Protein AF-A0AAD8I842-F1 (afdb_monomer_lite)

pLDDT: mean 70.81, std 21.64, range [35.47, 94.94]

Organism: NCBI:txid360622

Structure (mmCIF, N/CA/C/O backbone):
data_AF-A0AAD8I842-F1
#
_entry.id   AF-A0AAD8I842-F1
#
loop_
_atom_site.group_PDB
_atom_site.id
_atom_site.type_symbol
_atom_site.label_atom_id
_atom_site.label_alt_id
_atom_site.label_comp_id
_atom_site.label_asym_id
_atom_site.label_entity_id
_atom_site.label_seq_id
_atom_site.pdbx_PDB_ins_code
_atom_site.Cartn_x
_atom_site.Cartn_y
_atom_site.Cartn_z
_atom_site.occupancy
_atom_site.B_iso_or_equiv
_atom_site.auth_seq_id
_atom_site.auth_comp_id
_atom_site.auth_asym_id
_atom_site.auth_atom_id
_atom_site.pdbx_PDB_model_num
ATOM 1 N N . MET A 1 1 ? -12.040 17.069 -49.004 1.00 35.47 1 MET A N 1
ATOM 2 C CA . MET A 1 1 ? -12.593 16.193 -47.953 1.00 35.47 1 MET A CA 1
ATOM 3 C C . MET A 1 1 ? -12.123 16.750 -46.625 1.00 35.47 1 MET A C 1
ATOM 5 O O . MET A 1 1 ? -10.953 16.623 -46.302 1.00 35.47 1 MET A O 1
ATOM 9 N N . ALA A 1 2 ? -12.994 17.472 -45.935 1.00 41.78 2 ALA A N 1
ATOM 10 C CA . ALA A 1 2 ? -12.773 17.952 -44.580 1.00 41.78 2 ALA A CA 1
ATOM 11 C C . ALA A 1 2 ? -14.037 17.604 -43.801 1.00 41.78 2 ALA A C 1
ATOM 13 O O . ALA A 1 2 ? -15.116 17.770 -44.368 1.00 41.78 2 ALA A O 1
ATOM 14 N N . LEU A 1 3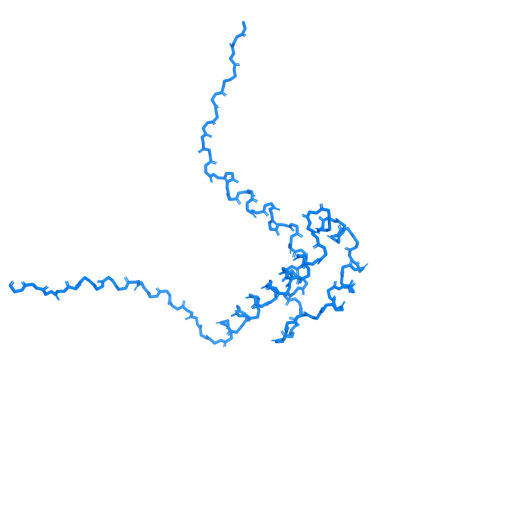 ? -13.868 17.079 -42.584 1.00 42.09 3 LEU A N 1
ATOM 15 C CA . LEU A 1 3 ? -14.729 17.220 -41.401 1.00 42.09 3 LEU A CA 1
ATOM 16 C C . LEU A 1 3 ? -14.459 16.054 -40.436 1.00 42.09 3 LEU A C 1
ATOM 18 O O . LEU A 1 3 ? -14.909 14.937 -40.663 1.00 42.09 3 LEU A O 1
ATOM 22 N N . THR A 1 4 ? -13.763 16.349 -39.342 1.00 42.50 4 THR A N 1
ATOM 23 C CA . THR A 1 4 ? -13.973 15.714 -38.030 1.00 42.50 4 THR A CA 1
ATOM 24 C C . THR A 1 4 ? -13.814 16.851 -37.021 1.00 42.50 4 THR A C 1
ATOM 26 O O . THR A 1 4 ? -12.720 17.387 -36.871 1.00 42.50 4 THR A O 1
ATOM 29 N N . SER A 1 5 ? -14.917 17.487 -36.641 1.00 39.78 5 SER A N 1
ATOM 30 C CA . SER A 1 5 ? -15.760 17.111 -35.498 1.00 39.78 5 SER A CA 1
ATOM 31 C C . SER A 1 5 ? -15.116 17.529 -34.182 1.00 39.78 5 SER A C 1
ATOM 33 O O . SER A 1 5 ? -14.118 16.976 -33.732 1.00 39.78 5 SER A O 1
ATOM 35 N N . GLU A 1 6 ? -15.734 18.567 -33.635 1.00 48.06 6 GLU A N 1
ATOM 36 C CA . GLU A 1 6 ? -15.562 19.161 -32.321 1.00 48.06 6 GLU A CA 1
ATOM 37 C C . GLU A 1 6 ? -15.577 18.090 -31.222 1.00 48.06 6 GLU A C 1
ATOM 39 O O . GLU A 1 6 ? -16.428 17.203 -31.239 1.00 48.06 6 GLU A O 1
ATOM 44 N N . ASN A 1 7 ? -14.679 18.188 -30.240 1.00 43.06 7 ASN A N 1
ATOM 45 C CA . ASN A 1 7 ? -14.892 17.520 -28.961 1.00 43.06 7 ASN A CA 1
ATOM 46 C C . ASN A 1 7 ? -14.507 18.454 -27.817 1.00 43.06 7 ASN A C 1
ATOM 48 O O . ASN A 1 7 ? -13.361 18.517 -27.370 1.00 43.06 7 ASN A O 1
ATOM 52 N N . ASP A 1 8 ? -15.533 19.201 -27.432 1.00 36.47 8 ASP A N 1
ATOM 53 C CA . ASP A 1 8 ? -15.823 19.786 -26.134 1.00 36.47 8 ASP A CA 1
ATOM 54 C C . ASP A 1 8 ? -14.948 19.275 -24.971 1.00 36.47 8 ASP A C 1
ATOM 56 O O . ASP A 1 8 ? -14.745 18.073 -24.761 1.00 36.47 8 ASP A O 1
ATOM 60 N N . VAL A 1 9 ? -14.413 20.238 -24.220 1.00 45.22 9 VAL A N 1
ATOM 61 C CA . VAL A 1 9 ? -13.526 20.076 -23.065 1.00 45.22 9 VAL A CA 1
ATOM 62 C C . VAL A 1 9 ? -14.316 19.445 -21.916 1.00 45.22 9 VAL A C 1
ATOM 64 O O . VAL A 1 9 ? -14.840 20.123 -21.034 1.00 45.22 9 VAL A O 1
ATOM 67 N N . ASN A 1 10 ? -14.404 18.118 -21.935 1.00 40.16 10 ASN A N 1
ATOM 68 C CA . ASN A 1 10 ? -15.162 17.352 -20.960 1.00 40.16 10 ASN A CA 1
ATOM 69 C C . ASN A 1 10 ? -14.378 17.235 -19.639 1.00 40.16 10 ASN A C 1
ATOM 71 O O . ASN A 1 10 ? -13.461 16.425 -19.493 1.00 40.16 10 ASN A O 1
ATOM 75 N N . GLN A 1 11 ? -14.747 18.060 -18.656 1.00 45.19 11 GLN A N 1
ATOM 76 C CA . GLN A 1 11 ? -14.232 18.020 -17.279 1.00 45.19 11 GLN A CA 1
ATOM 77 C C . GLN A 1 11 ? -14.464 16.663 -16.573 1.00 45.19 11 GLN A C 1
ATOM 79 O O . GLN A 1 11 ? -13.881 16.423 -15.511 1.00 45.19 11 GLN A O 1
ATOM 84 N N . ASP A 1 12 ? -15.259 15.765 -17.163 1.00 41.84 12 ASP A N 1
ATOM 85 C CA . ASP A 1 12 ? -15.532 14.411 -16.668 1.00 41.84 12 ASP A CA 1
ATOM 86 C C . ASP A 1 12 ? -14.347 13.436 -16.853 1.00 41.84 12 ASP A C 1
ATOM 88 O O . ASP A 1 12 ? -14.116 12.562 -16.011 1.00 41.84 12 ASP A O 1
ATOM 92 N N . ASP A 1 13 ? -13.485 13.659 -17.856 1.00 42.19 13 ASP A N 1
ATOM 93 C CA . ASP A 1 13 ? -12.277 12.841 -18.083 1.00 42.19 13 ASP A CA 1
ATOM 94 C C . ASP A 1 13 ? -11.311 12.915 -16.887 1.00 42.19 13 ASP A C 1
ATOM 96 O O . ASP A 1 13 ? -10.658 11.945 -16.500 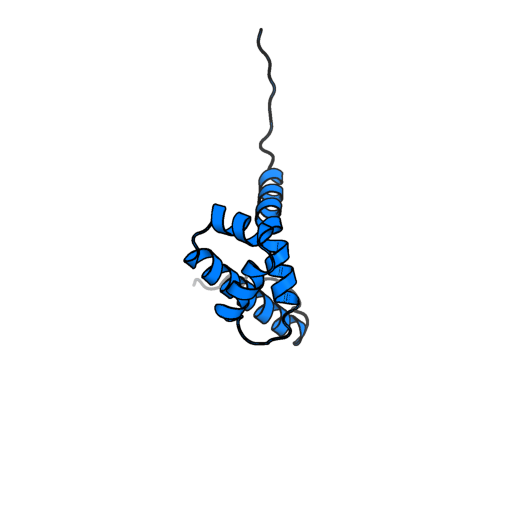1.00 42.19 13 ASP A O 1
ATOM 100 N N . HIS A 1 14 ? -11.306 14.049 -16.184 1.00 42.88 14 HIS A N 1
ATOM 101 C CA . HIS A 1 14 ? -10.448 14.256 -15.025 1.00 42.88 14 HIS A CA 1
ATOM 102 C C . HIS A 1 14 ? -10.893 13.446 -13.789 1.00 42.88 14 HIS A C 1
ATOM 104 O O . HIS A 1 14 ? -10.073 13.171 -12.906 1.00 42.88 14 HIS A O 1
ATOM 110 N N . LEU A 1 15 ? -12.171 13.054 -13.699 1.00 40.66 15 LEU A N 1
ATOM 111 C CA . LEU A 1 15 ? -12.697 12.155 -12.663 1.00 40.66 15 LEU A CA 1
ATOM 112 C C . LEU A 1 15 ? -12.528 10.688 -13.068 1.00 40.66 15 LEU A C 1
ATOM 114 O O . LEU A 1 15 ? -12.126 9.870 -12.234 1.00 40.66 15 LEU A O 1
ATOM 118 N N . GLN A 1 16 ? -12.734 10.369 -14.345 1.00 41.06 16 GLN A N 1
ATOM 119 C CA . GLN A 1 16 ? -12.545 9.021 -14.876 1.00 41.06 16 GLN A CA 1
ATOM 120 C C . GLN A 1 16 ? -11.063 8.599 -14.843 1.00 41.06 16 GLN A C 1
ATOM 122 O O . GLN A 1 16 ? -10.737 7.508 -14.369 1.00 41.06 16 GLN A O 1
ATOM 127 N N . ALA A 1 17 ? -10.141 9.505 -15.186 1.00 44.75 17 ALA A N 1
ATOM 128 C CA . ALA A 1 17 ? -8.696 9.296 -15.072 1.00 44.75 17 ALA A CA 1
ATOM 129 C C . ALA A 1 17 ? -8.220 9.147 -13.613 1.00 44.75 17 ALA A C 1
ATOM 131 O O . ALA A 1 17 ? -7.229 8.462 -13.335 1.00 44.75 17 ALA A O 1
ATOM 132 N N . ARG A 1 18 ? -8.921 9.758 -12.644 1.00 39.72 18 ARG A N 1
ATOM 133 C CA . ARG A 1 18 ? -8.665 9.531 -11.209 1.00 39.72 18 ARG A CA 1
ATOM 134 C C . ARG A 1 18 ? -9.097 8.131 -10.786 1.00 39.72 18 ARG A C 1
ATOM 136 O O . ARG A 1 18 ? -8.344 7.494 -10.054 1.00 39.72 18 ARG A O 1
ATOM 143 N N . PHE A 1 19 ? -10.241 7.651 -11.275 1.00 37.06 19 PHE A N 1
ATOM 144 C CA . PHE A 1 19 ? -10.733 6.303 -10.987 1.00 37.06 19 PHE A CA 1
ATOM 145 C C . PHE A 1 19 ? -9.867 5.207 -11.620 1.00 37.06 19 PHE A C 1
ATOM 147 O O . PHE A 1 19 ? -9.538 4.239 -10.936 1.00 37.06 19 PHE A O 1
ATOM 154 N N . GLN A 1 20 ? -9.401 5.398 -12.859 1.00 46.66 20 GLN A N 1
ATOM 155 C CA . GLN A 1 20 ? -8.467 4.473 -13.514 1.00 46.66 20 GLN A CA 1
ATOM 156 C C . GLN A 1 20 ? -7.131 4.374 -12.764 1.00 46.66 20 GLN A C 1
ATOM 158 O O . GLN A 1 20 ? -6.629 3.275 -12.540 1.00 46.66 20 GLN A O 1
ATOM 163 N N . ARG A 1 21 ? -6.573 5.503 -12.291 1.00 53.16 21 ARG A N 1
ATOM 164 C CA . ARG A 1 21 ? -5.362 5.478 -11.450 1.00 53.16 21 ARG A CA 1
ATOM 165 C C . ARG A 1 21 ? -5.593 4.84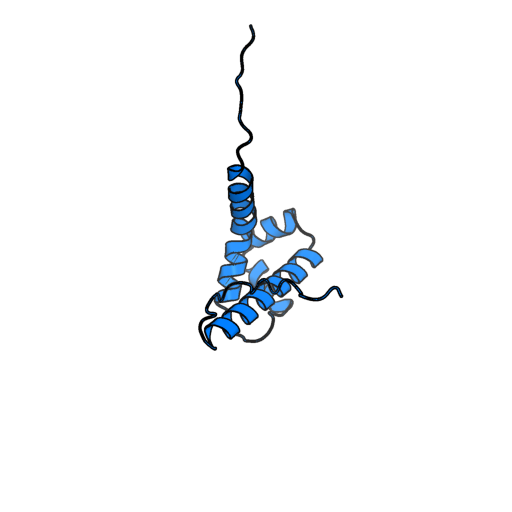8 -10.079 1.00 53.16 21 ARG A C 1
ATOM 167 O O . ARG A 1 21 ? -4.634 4.338 -9.514 1.00 53.16 21 ARG A O 1
ATOM 174 N N . THR A 1 22 ? -6.806 4.883 -9.521 1.00 60.59 22 THR A N 1
ATOM 175 C CA . THR A 1 22 ? -7.098 4.231 -8.232 1.00 60.59 22 THR A CA 1
ATOM 176 C C . THR A 1 22 ? -7.434 2.749 -8.347 1.00 60.59 22 THR A C 1
ATOM 178 O O . THR A 1 22 ? -7.242 2.043 -7.360 1.00 60.59 22 THR A O 1
ATOM 181 N N . ASP A 1 23 ? -7.890 2.256 -9.503 1.00 65.88 23 ASP A N 1
ATOM 182 C CA . ASP A 1 23 ? -8.276 0.845 -9.639 1.00 65.88 23 ASP A CA 1
ATOM 183 C C . ASP A 1 23 ? -7.064 -0.101 -9.539 1.00 65.88 23 ASP A C 1
ATOM 185 O O . ASP A 1 23 ? -7.132 -1.100 -8.832 1.00 65.88 23 ASP A O 1
ATOM 189 N N . GLN A 1 24 ? -5.892 0.286 -10.066 1.00 81.25 24 GLN A N 1
ATOM 190 C CA . GLN A 1 24 ? -4.650 -0.493 -9.891 1.00 81.25 24 GLN A CA 1
ATOM 191 C C . GLN A 1 24 ? -4.236 -0.635 -8.412 1.00 81.25 24 GLN A C 1
ATOM 193 O O . GLN A 1 24 ? -3.665 -1.643 -8.002 1.00 81.25 24 GLN A O 1
ATOM 198 N N . TRP A 1 25 ? -4.544 0.369 -7.586 1.00 86.00 25 TRP A N 1
ATOM 199 C CA . TRP A 1 25 ? -4.252 0.349 -6.148 1.00 86.00 25 TRP A CA 1
ATOM 200 C C . TRP A 1 25 ? -5.370 -0.277 -5.322 1.00 86.00 25 TRP A C 1
ATOM 202 O O . TRP A 1 25 ? -5.194 -0.480 -4.124 1.00 86.00 25 TRP A O 1
ATOM 212 N N . LYS A 1 26 ? -6.515 -0.590 -5.929 1.00 85.94 26 LYS A N 1
ATOM 213 C CA . LYS A 1 26 ? -7.654 -1.218 -5.265 1.00 85.94 26 LYS A CA 1
ATOM 214 C C . LYS A 1 26 ? -7.294 -2.530 -4.564 1.00 85.94 26 LYS A C 1
ATOM 216 O O . LYS A 1 26 ? -7.620 -2.618 -3.385 1.00 85.94 26 LYS A O 1
ATOM 221 N N . PRO A 1 27 ? -6.572 -3.493 -5.175 1.00 90.19 27 PRO A N 1
ATOM 222 C CA . PRO A 1 27 ? -6.175 -4.712 -4.467 1.00 90.19 27 PRO A CA 1
ATOM 223 C C . PRO A 1 27 ? -5.284 -4.418 -3.251 1.00 90.19 27 PRO A C 1
ATOM 225 O O . PRO A 1 27 ? -5.485 -5.012 -2.194 1.00 90.19 27 PRO A O 1
ATOM 228 N N . VAL A 1 28 ? -4.373 -3.442 -3.354 1.00 90.38 28 VAL A N 1
ATOM 229 C CA . VAL A 1 28 ? -3.552 -2.984 -2.220 1.00 90.38 28 VAL A CA 1
ATOM 230 C C . VAL A 1 28 ? -4.437 -2.377 -1.131 1.00 90.38 28 VAL A C 1
ATOM 232 O O . VAL A 1 28 ? -4.283 -2.697 0.039 1.00 90.38 28 VAL A O 1
ATOM 235 N N . TYR A 1 29 ? -5.380 -1.509 -1.496 1.00 88.31 29 TYR A N 1
ATOM 236 C CA . TYR A 1 29 ? -6.318 -0.897 -0.557 1.00 88.31 29 TYR A CA 1
ATOM 237 C C . TYR A 1 29 ? -7.156 -1.938 0.180 1.00 88.31 29 TYR A C 1
ATOM 239 O O . TYR A 1 29 ? -7.216 -1.898 1.405 1.00 88.31 29 TYR A O 1
ATOM 247 N N . THR A 1 30 ? -7.755 -2.875 -0.554 1.00 88.94 30 THR A N 1
ATOM 248 C CA . THR A 1 30 ? -8.545 -3.967 0.015 1.00 88.94 30 THR A CA 1
ATOM 249 C C . THR A 1 30 ? -7.704 -4.783 0.984 1.00 88.94 30 THR A C 1
ATOM 251 O O . THR A 1 30 ? -8.134 -5.010 2.110 1.00 88.94 30 THR A O 1
ATOM 254 N N . TRP A 1 31 ? -6.476 -5.143 0.607 1.00 92.44 31 TRP A N 1
ATOM 255 C CA . TRP A 1 31 ? -5.559 -5.826 1.513 1.00 92.44 31 TRP A CA 1
ATOM 256 C C . TRP A 1 31 ? -5.274 -5.011 2.783 1.00 92.44 31 TRP A C 1
ATOM 258 O O . TRP A 1 31 ? -5.468 -5.509 3.889 1.00 92.44 31 TRP A O 1
ATOM 268 N N . LEU A 1 32 ? -4.904 -3.736 2.665 1.00 90.44 32 LEU A N 1
ATOM 269 C CA . LEU A 1 32 ? -4.624 -2.892 3.832 1.00 90.44 32 LEU A CA 1
ATOM 270 C C . LEU A 1 32 ? -5.849 -2.687 4.739 1.00 90.44 32 LEU A C 1
ATOM 272 O O . LEU A 1 32 ? -5.678 -2.451 5.931 1.00 90.44 32 LEU A O 1
ATOM 276 N N . GLU A 1 33 ? -7.071 -2.744 4.205 1.00 87.06 33 GLU A N 1
ATOM 277 C CA . GLU A 1 33 ? -8.297 -2.680 5.008 1.00 87.06 33 GLU A CA 1
ATOM 278 C C . GLU A 1 33 ? -8.553 -3.970 5.797 1.00 87.06 33 GLU A C 1
ATOM 280 O O . GLU A 1 33 ? -9.080 -3.880 6.910 1.00 87.06 33 GLU A O 1
ATOM 285 N N . THR A 1 34 ? -8.144 -5.126 5.256 1.00 87.31 34 THR A N 1
ATOM 286 C CA . THR A 1 34 ? -8.216 -6.427 5.949 1.00 87.31 34 THR A CA 1
ATOM 287 C C . THR A 1 34 ? -7.219 -6.552 7.096 1.00 87.31 34 THR A C 1
ATOM 289 O O . THR A 1 34 ? -7.470 -7.309 8.027 1.00 87.31 34 THR A O 1
ATOM 292 N N . LEU A 1 35 ? -6.123 -5.785 7.071 1.00 86.75 35 LEU A N 1
ATOM 293 C CA . LEU A 1 35 ? -5.215 -5.686 8.208 1.00 86.75 35 LEU A CA 1
ATOM 294 C C . LEU A 1 35 ? -5.939 -4.959 9.357 1.00 86.75 35 LEU A C 1
ATOM 296 O O . LEU A 1 35 ? -6.281 -3.770 9.279 1.00 86.75 35 LEU A O 1
ATOM 300 N N . GLU A 1 36 ? -6.238 -5.692 10.428 1.00 75.44 36 GLU A N 1
ATOM 301 C CA . GLU A 1 36 ? -6.859 -5.141 11.640 1.00 75.44 36 GLU A CA 1
ATOM 302 C C . GLU A 1 36 ? -5.872 -4.382 12.532 1.00 75.44 36 GLU A C 1
ATOM 304 O O . GLU A 1 36 ? -6.289 -3.729 13.492 1.00 75.44 36 GLU A O 1
ATOM 309 N N . ASP A 1 37 ? -4.595 -4.396 12.162 1.00 76.56 37 ASP A N 1
ATOM 310 C CA . ASP A 1 37 ? -3.518 -3.744 12.888 1.00 76.56 37 ASP A CA 1
ATOM 311 C C . ASP A 1 37 ? -3.746 -2.234 13.028 1.00 76.56 37 ASP A C 1
ATOM 313 O O . ASP A 1 37 ? -4.301 -1.560 12.154 1.00 76.56 37 ASP A O 1
ATOM 317 N N . THR A 1 38 ? -3.301 -1.688 14.159 1.00 76.69 38 THR A N 1
ATOM 318 C CA . THR A 1 38 ? -3.224 -0.239 14.407 1.00 76.69 38 THR A CA 1
ATOM 319 C C . THR A 1 38 ? -1.881 0.354 13.989 1.00 76.69 38 THR A C 1
ATOM 321 O O . THR A 1 38 ? -1.665 1.558 14.119 1.00 76.69 38 THR A O 1
ATOM 324 N N . GLU A 1 39 ? -0.970 -0.490 13.515 1.00 85.94 39 GLU A N 1
ATOM 325 C CA . GLU A 1 39 ? 0.395 -0.130 13.160 1.00 85.94 39 GLU A CA 1
ATOM 326 C C . GLU A 1 39 ? 0.598 -0.144 11.649 1.00 85.94 39 GLU A C 1
ATOM 328 O O . GLU A 1 39 ? -0.098 -0.823 10.903 1.00 85.94 39 GLU A O 1
ATOM 333 N N . VAL A 1 40 ? 1.572 0.635 11.179 1.00 88.00 40 VAL A N 1
ATOM 334 C CA . VAL A 1 40 ? 1.878 0.702 9.750 1.00 88.00 40 VAL A CA 1
ATOM 335 C C . VAL A 1 40 ? 2.487 -0.617 9.286 1.00 88.00 40 VAL A C 1
ATOM 337 O O . VAL A 1 40 ? 3.494 -1.056 9.837 1.00 88.00 40 VAL A O 1
ATOM 340 N N . VAL A 1 41 ? 1.920 -1.181 8.217 1.00 91.81 41 VAL A N 1
ATOM 341 C CA . VAL A 1 41 ? 2.418 -2.403 7.572 1.00 91.81 41 VAL A CA 1
ATOM 342 C C . VAL A 1 41 ? 3.935 -2.360 7.321 1.00 91.81 41 VAL A C 1
ATOM 344 O O . VAL A 1 41 ? 4.491 -1.354 6.845 1.00 91.81 41 VAL A O 1
ATOM 347 N N . LYS A 1 42 ? 4.632 -3.448 7.669 1.00 92.88 42 LYS A N 1
ATOM 348 C CA . LYS A 1 42 ? 6.094 -3.520 7.575 1.00 92.88 42 LYS A CA 1
ATOM 349 C C . LYS A 1 42 ? 6.517 -3.814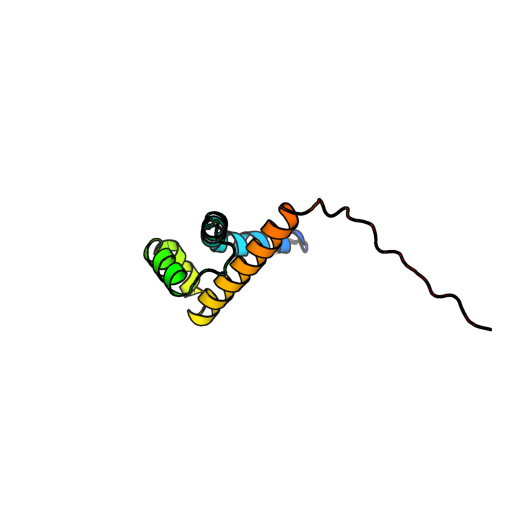 6.142 1.00 92.88 42 LYS A C 1
ATOM 351 O O . LYS A 1 42 ? 5.753 -4.312 5.325 1.00 92.88 42 LYS A O 1
ATOM 356 N N . SER A 1 43 ? 7.776 -3.509 5.827 1.00 91.06 43 SER A N 1
ATOM 357 C CA . SER A 1 43 ? 8.317 -3.770 4.486 1.00 91.06 43 SER A CA 1
ATOM 358 C C . SER A 1 43 ? 8.255 -5.255 4.105 1.00 91.06 43 SER A C 1
ATOM 360 O O . SER A 1 43 ? 8.047 -5.553 2.936 1.00 91.06 43 SER A O 1
ATOM 362 N N . ASN A 1 44 ? 8.414 -6.162 5.080 1.00 93.00 44 ASN A N 1
ATOM 363 C CA . ASN A 1 44 ? 8.357 -7.604 4.839 1.00 93.00 44 ASN A CA 1
ATOM 364 C C . ASN A 1 44 ? 6.958 -8.037 4.398 1.00 93.00 44 ASN A C 1
ATOM 366 O O . ASN A 1 44 ? 6.823 -8.581 3.313 1.00 93.00 44 ASN A O 1
ATOM 370 N N . ASP A 1 45 ? 5.924 -7.655 5.154 1.00 92.38 45 ASP A N 1
ATOM 371 C CA . ASP A 1 45 ? 4.526 -7.983 4.840 1.00 92.38 45 ASP A CA 1
ATOM 372 C C . ASP A 1 45 ? 4.102 -7.449 3.463 1.00 92.38 45 ASP A C 1
ATOM 374 O O . ASP A 1 45 ? 3.364 -8.101 2.727 1.00 92.38 45 ASP A O 1
ATOM 378 N N . ILE A 1 46 ? 4.602 -6.264 3.083 1.00 92.12 46 ILE A N 1
ATOM 379 C CA . ILE A 1 46 ? 4.405 -5.712 1.735 1.00 92.12 46 ILE A CA 1
ATOM 380 C C . ILE A 1 46 ? 5.048 -6.620 0.682 1.00 92.12 46 ILE A C 1
ATOM 382 O O . ILE A 1 46 ? 4.418 -6.924 -0.330 1.00 92.12 46 ILE A O 1
ATOM 386 N N . GLY A 1 47 ? 6.295 -7.038 0.900 1.00 92.69 47 GLY A N 1
ATOM 387 C CA . GLY A 1 47 ? 7.011 -7.934 -0.007 1.00 92.69 47 GLY A CA 1
ATOM 388 C C . GLY A 1 47 ? 6.341 -9.302 -0.132 1.00 92.69 47 GLY A C 1
ATOM 389 O O . GLY A 1 47 ? 6.180 -9.799 -1.248 1.00 92.69 47 GLY A O 1
ATOM 390 N N . ASP A 1 48 ? 5.894 -9.873 0.984 1.00 94.94 48 ASP A N 1
ATOM 391 C CA . ASP A 1 48 ? 5.184 -11.151 1.033 1.00 94.94 48 ASP A CA 1
ATOM 392 C C . ASP A 1 48 ? 3.855 -11.069 0.273 1.00 94.94 48 ASP A C 1
ATOM 394 O O . ASP A 1 48 ? 3.575 -11.898 -0.596 1.00 94.94 48 ASP A O 1
ATOM 398 N N . 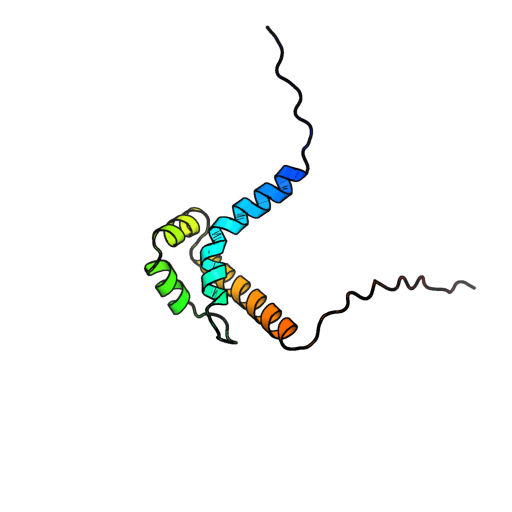TRP A 1 49 ? 3.067 -10.014 0.507 1.00 94.62 49 TRP A N 1
ATOM 399 C CA . TRP A 1 49 ? 1.796 -9.821 -0.189 1.00 94.62 49 TRP A CA 1
ATOM 400 C C . TRP A 1 49 ? 1.974 -9.609 -1.697 1.00 94.62 49 TRP A C 1
ATOM 402 O O . TRP A 1 49 ? 1.231 -10.180 -2.498 1.00 94.62 49 TRP A O 1
ATOM 412 N N . LEU A 1 50 ? 2.978 -8.827 -2.103 1.00 92.44 50 LEU A N 1
ATOM 413 C CA . LEU A 1 50 ? 3.307 -8.631 -3.516 1.00 92.44 50 LEU A CA 1
ATOM 414 C C . LEU A 1 50 ? 3.797 -9.931 -4.167 1.00 92.44 50 LEU A C 1
ATOM 416 O O . LEU A 1 50 ? 3.483 -10.195 -5.325 1.00 92.44 50 LEU A O 1
ATOM 420 N N . SER A 1 51 ? 4.533 -10.765 -3.435 1.00 92.94 51 SER A N 1
ATOM 421 C CA . SER A 1 51 ? 4.995 -12.068 -3.927 1.00 92.94 51 SER A CA 1
ATOM 422 C C . SER A 1 51 ? 3.845 -13.060 -4.104 1.00 92.94 51 SER A C 1
ATOM 424 O O . SER A 1 51 ? 3.856 -13.832 -5.059 1.00 92.94 51 SER A O 1
ATOM 426 N N . ALA A 1 52 ? 2.823 -12.989 -3.248 1.00 94.62 52 ALA A N 1
ATOM 427 C CA . ALA A 1 52 ? 1.591 -13.765 -3.383 1.00 94.62 52 ALA A CA 1
ATOM 428 C C . ALA A 1 52 ? 0.671 -13.272 -4.521 1.00 94.62 52 ALA A C 1
ATOM 430 O O . ALA A 1 52 ? -0.186 -14.024 -4.980 1.00 94.62 52 ALA A O 1
ATOM 431 N N . ASN A 1 53 ? 0.844 -12.032 -4.998 1.00 92.81 53 ASN A N 1
ATOM 432 C CA . ASN A 1 53 ? 0.014 -11.410 -6.036 1.00 92.81 53 ASN A CA 1
ATOM 433 C C . ASN A 1 53 ? 0.876 -10.878 -7.200 1.00 92.81 53 ASN A C 1
ATOM 435 O O . ASN A 1 53 ? 0.944 -9.661 -7.407 1.00 92.81 53 ASN A O 1
ATOM 439 N N . PRO A 1 54 ? 1.522 -11.760 -7.990 1.00 90.88 54 PRO A N 1
ATOM 440 C CA . PRO A 1 54 ? 2.496 -11.360 -9.008 1.00 90.88 54 PRO A CA 1
ATOM 441 C C . PRO A 1 54 ? 1.904 -10.441 -10.083 1.00 90.88 54 PRO A C 1
ATOM 443 O O . PRO A 1 54 ? 2.551 -9.478 -10.470 1.00 90.88 54 PRO A O 1
ATOM 446 N N . ASN A 1 55 ? 0.645 -10.650 -10.485 1.00 89.88 55 ASN A N 1
ATOM 447 C CA . ASN A 1 55 ? -0.018 -9.790 -11.473 1.00 89.88 55 ASN A CA 1
ATOM 448 C C . ASN A 1 55 ? -0.086 -8.329 -11.001 1.00 89.88 55 ASN A C 1
ATOM 450 O O . ASN A 1 55 ? 0.303 -7.421 -11.723 1.00 89.88 55 ASN A O 1
ATOM 454 N N . VAL A 1 56 ? -0.522 -8.110 -9.754 1.00 89.75 56 VAL A N 1
ATOM 455 C CA . VAL A 1 56 ? -0.613 -6.769 -9.152 1.00 89.75 56 VAL A CA 1
ATOM 456 C C . VAL A 1 56 ? 0.778 -6.185 -8.939 1.00 89.75 56 VAL A C 1
ATOM 458 O O . VAL A 1 56 ? 1.004 -4.998 -9.170 1.00 89.75 56 VAL A O 1
ATOM 461 N N . ARG A 1 57 ? 1.717 -7.022 -8.496 1.00 90.44 57 ARG A N 1
ATOM 462 C CA . ARG A 1 57 ? 3.110 -6.644 -8.299 1.00 90.44 57 ARG A CA 1
ATOM 463 C C . ARG A 1 57 ? 3.703 -6.090 -9.588 1.00 90.44 57 ARG A C 1
ATOM 465 O O . ARG A 1 57 ? 4.131 -4.939 -9.601 1.00 90.44 57 ARG A O 1
ATOM 472 N N . ASP A 1 58 ? 3.710 -6.876 -10.652 1.00 90.31 58 ASP A N 1
ATOM 473 C CA . ASP A 1 58 ? 4.390 -6.529 -11.898 1.00 90.31 58 ASP A CA 1
ATOM 474 C C . ASP A 1 58 ? 3.764 -5.271 -12.534 1.00 90.31 58 ASP A C 1
ATOM 476 O O . ASP A 1 58 ? 4.484 -4.376 -12.985 1.00 90.31 58 ASP A O 1
ATOM 480 N N . ASP A 1 59 ? 2.441 -5.115 -12.426 1.00 88.44 59 ASP A N 1
ATOM 481 C CA . ASP A 1 59 ? 1.711 -3.905 -12.818 1.00 88.44 59 ASP A CA 1
ATOM 482 C C . ASP A 1 59 ? 2.151 -2.643 -12.051 1.00 88.44 59 ASP A C 1
ATOM 484 O O . ASP A 1 59 ? 2.294 -1.554 -12.625 1.00 88.44 59 ASP A O 1
ATOM 488 N N . LEU A 1 60 ? 2.358 -2.762 -10.737 1.00 87.94 60 LEU A N 1
ATOM 489 C CA . LEU A 1 60 ? 2.793 -1.651 -9.888 1.00 87.94 60 LEU A CA 1
ATOM 490 C C . LEU A 1 60 ? 4.270 -1.308 -10.130 1.00 87.94 60 LEU A C 1
ATOM 492 O O . LEU A 1 60 ? 4.616 -0.127 -10.241 1.00 87.94 60 LEU A O 1
ATOM 496 N N . TYR A 1 61 ? 5.127 -2.321 -10.273 1.00 88.25 61 TYR A N 1
ATOM 497 C CA . TYR A 1 61 ? 6.554 -2.150 -10.564 1.00 88.25 61 TYR A CA 1
ATOM 498 C C . TYR A 1 61 ? 6.820 -1.607 -11.970 1.00 88.25 61 TYR A C 1
ATOM 500 O O . TYR A 1 61 ? 7.793 -0.881 -12.163 1.00 88.25 61 TYR A O 1
ATOM 508 N N . SER A 1 62 ? 5.945 -1.876 -12.944 1.00 87.25 62 SER A N 1
ATOM 509 C CA . SER A 1 62 ? 6.059 -1.302 -14.290 1.00 87.25 62 SER A CA 1
ATOM 510 C C . SER A 1 62 ? 5.990 0.229 -14.287 1.00 87.25 62 SER A C 1
ATOM 512 O O . SER A 1 62 ? 6.536 0.871 -15.183 1.00 87.25 62 SER A O 1
ATOM 514 N N . ARG A 1 63 ? 5.309 0.824 -13.300 1.00 81.56 63 ARG A N 1
ATOM 515 C CA . ARG A 1 63 ? 5.036 2.268 -13.242 1.00 81.56 63 ARG A CA 1
ATOM 516 C C . ARG A 1 63 ? 5.819 2.987 -12.156 1.00 81.56 63 ARG A C 1
ATOM 518 O O . ARG A 1 63 ? 6.037 4.192 -12.271 1.00 81.56 63 ARG A O 1
ATOM 525 N N . GLN A 1 64 ? 6.179 2.291 -11.081 1.00 81.19 64 GLN A N 1
ATOM 526 C CA . GLN A 1 64 ? 6.831 2.886 -9.921 1.00 81.19 64 GLN A CA 1
ATOM 527 C C . GLN A 1 64 ? 8.063 2.097 -9.503 1.00 81.19 64 GLN A C 1
ATOM 529 O O . GLN A 1 64 ? 8.076 0.870 -9.503 1.00 81.19 64 GLN A O 1
ATOM 534 N N . SER A 1 65 ? 9.095 2.821 -9.073 1.00 88.50 65 SER A N 1
ATOM 535 C CA . SER A 1 65 ? 10.259 2.190 -8.462 1.00 88.50 65 SER A CA 1
ATOM 536 C C . SER A 1 65 ? 9.870 1.470 -7.169 1.00 88.50 65 SER A C 1
ATOM 538 O O . SER A 1 65 ? 8.946 1.883 -6.463 1.00 88.50 65 SER A O 1
ATOM 540 N N . CYS A 1 66 ? 10.634 0.434 -6.815 1.00 85.94 66 CYS A N 1
ATOM 541 C CA . CYS A 1 66 ? 10.448 -0.327 -5.575 1.00 85.94 66 CYS A CA 1
ATOM 542 C C . CYS A 1 66 ? 10.345 0.581 -4.338 1.00 85.94 66 CYS A C 1
ATOM 544 O O . CYS A 1 66 ? 9.473 0.414 -3.485 1.00 85.94 66 CYS A O 1
ATOM 546 N N . TYR A 1 67 ? 11.210 1.598 -4.280 1.00 90.75 67 TYR A N 1
ATOM 547 C CA . TYR A 1 67 ? 11.219 2.577 -3.200 1.00 90.75 67 TYR A CA 1
ATOM 548 C C . TYR A 1 67 ? 9.906 3.367 -3.124 1.00 90.75 67 TYR A C 1
ATOM 550 O O . TYR A 1 67 ? 9.311 3.478 -2.049 1.00 90.75 67 TYR A O 1
ATOM 558 N N . HIS A 1 68 ? 9.435 3.898 -4.258 1.00 88.31 68 HIS A N 1
ATOM 559 C CA . HIS A 1 68 ? 8.196 4.673 -4.305 1.00 88.31 68 HIS A CA 1
ATOM 560 C C . HIS A 1 68 ? 6.980 3.818 -3.983 1.00 88.31 68 HIS A C 1
ATOM 562 O O . HIS A 1 68 ? 6.149 4.249 -3.187 1.00 88.31 68 HIS A O 1
ATOM 568 N N . LEU A 1 69 ? 6.925 2.599 -4.514 1.00 89.12 69 LEU A N 1
ATOM 569 C CA . LEU A 1 69 ? 5.868 1.639 -4.233 1.00 89.12 69 LEU A CA 1
ATOM 570 C C . LEU A 1 69 ? 5.751 1.386 -2.727 1.00 89.12 69 LEU A C 1
ATOM 572 O O . LEU A 1 69 ? 4.703 1.615 -2.126 1.00 89.12 69 LEU A O 1
ATOM 576 N N . MET A 1 70 ? 6.856 1.009 -2.088 1.00 91.94 70 MET A N 1
ATOM 577 C CA . MET A 1 70 ? 6.871 0.660 -0.671 1.00 91.94 70 MET A CA 1
ATOM 578 C C . MET A 1 70 ? 6.546 1.865 0.223 1.00 91.94 70 MET A C 1
ATOM 580 O O . MET A 1 70 ? 5.766 1.757 1.172 1.00 91.94 70 MET A O 1
ATOM 584 N N . HIS A 1 71 ? 7.086 3.043 -0.105 1.00 91.75 71 HIS A N 1
ATOM 585 C CA . HIS A 1 71 ? 6.750 4.285 0.589 1.00 91.75 71 HIS A CA 1
ATOM 586 C C . HIS A 1 71 ? 5.266 4.652 0.427 1.00 91.75 71 HIS A C 1
ATOM 588 O O . HIS A 1 71 ? 4.612 5.064 1.390 1.00 91.75 71 HIS A O 1
ATOM 594 N N . TYR A 1 72 ? 4.715 4.493 -0.776 1.00 91.19 72 TYR A N 1
ATOM 595 C CA . TYR A 1 72 ? 3.330 4.836 -1.067 1.00 91.19 72 TYR A CA 1
ATOM 596 C C . TYR A 1 72 ? 2.355 3.906 -0.346 1.00 91.19 72 TYR A C 1
ATOM 598 O O . TYR A 1 72 ? 1.435 4.402 0.302 1.00 91.19 72 TYR A O 1
ATOM 606 N N . ILE A 1 73 ? 2.603 2.592 -0.345 1.00 90.69 73 ILE A N 1
ATOM 607 C CA . ILE A 1 73 ? 1.807 1.600 0.399 1.00 90.69 73 ILE A CA 1
ATOM 608 C C . ILE A 1 73 ? 1.758 1.954 1.892 1.00 90.69 73 ILE A C 1
ATOM 610 O O . ILE A 1 73 ? 0.678 2.015 2.482 1.00 90.69 73 ILE A O 1
ATOM 614 N N . LYS A 1 74 ? 2.900 2.314 2.493 1.00 91.88 74 LYS A N 1
ATOM 615 C CA . LYS A 1 74 ? 2.949 2.780 3.890 1.00 91.88 74 LYS A CA 1
ATOM 616 C C . LYS A 1 74 ? 2.115 4.042 4.107 1.00 91.88 74 LYS A C 1
ATOM 618 O O . LYS A 1 74 ? 1.339 4.117 5.061 1.00 91.88 74 LYS A O 1
ATOM 623 N N . LYS A 1 75 ? 2.211 5.029 3.206 1.00 90.38 75 LYS A N 1
ATOM 624 C CA . LYS A 1 75 ? 1.368 6.238 3.261 1.00 90.38 75 LYS A CA 1
ATOM 625 C C . LYS A 1 75 ? -0.122 5.921 3.134 1.00 90.38 75 LYS A C 1
ATOM 627 O O . LYS A 1 75 ? -0.925 6.580 3.798 1.00 90.38 75 LYS A O 1
ATOM 632 N N . LEU A 1 76 ? -0.504 4.956 2.298 1.00 89.44 76 LEU A N 1
ATOM 633 C CA . LEU A 1 76 ? -1.891 4.508 2.172 1.00 89.44 76 LEU A CA 1
ATOM 634 C C . LEU A 1 76 ? -2.390 3.910 3.485 1.00 89.44 76 LEU A C 1
ATOM 636 O O . LEU A 1 76 ? -3.452 4.310 3.964 1.00 89.44 76 LEU A O 1
ATOM 640 N N . HIS A 1 77 ? -1.590 3.047 4.107 1.00 90.56 77 HIS A N 1
ATOM 641 C CA . HIS A 1 77 ? -1.942 2.419 5.373 1.00 90.56 77 HIS A CA 1
ATOM 642 C C . HIS A 1 77 ? -2.134 3.458 6.490 1.00 90.56 77 HIS A C 1
ATOM 644 O O . HIS A 1 77 ? -3.161 3.459 7.160 1.00 90.56 77 HIS A O 1
ATOM 650 N N . VAL A 1 78 ? -1.247 4.458 6.602 1.00 89.88 78 VAL A N 1
ATOM 651 C CA . VAL A 1 78 ? -1.415 5.572 7.563 1.00 89.88 78 VAL A CA 1
ATOM 652 C C . VAL A 1 78 ? -2.738 6.321 7.348 1.00 89.88 78 VAL A C 1
ATOM 654 O O . VAL A 1 78 ? -3.394 6.725 8.310 1.00 89.88 78 VAL A O 1
ATOM 657 N N . LYS A 1 79 ? -3.161 6.531 6.093 1.00 87.12 79 LYS A N 1
ATOM 658 C CA . LYS A 1 79 ? -4.452 7.179 5.792 1.00 87.12 79 LYS A CA 1
ATOM 659 C C . LYS A 1 79 ? -5.637 6.307 6.209 1.00 87.12 79 LYS A C 1
ATOM 661 O O . LYS A 1 79 ? -6.632 6.856 6.684 1.00 87.12 79 LYS A O 1
ATOM 666 N N . ILE A 1 80 ? -5.541 4.991 6.026 1.00 86.81 80 ILE A N 1
ATOM 667 C CA . ILE A 1 80 ? -6.563 4.026 6.447 1.00 86.81 80 ILE A CA 1
ATOM 668 C C . ILE A 1 80 ? -6.669 4.008 7.974 1.00 86.81 80 ILE A C 1
ATOM 670 O O . ILE A 1 80 ? -7.774 4.175 8.486 1.00 86.81 80 ILE A O 1
ATOM 674 N N . LEU A 1 81 ? -5.546 3.938 8.694 1.00 87.44 81 LEU A N 1
ATOM 675 C CA . LEU A 1 81 ? -5.502 3.996 10.160 1.00 87.44 81 LEU A CA 1
ATOM 676 C C . LEU A 1 81 ? -6.174 5.263 10.697 1.00 87.44 81 LEU A C 1
ATOM 678 O O . LEU A 1 81 ? -7.157 5.173 11.428 1.00 87.44 81 LEU A O 1
ATOM 682 N N . LYS A 1 82 ? -5.767 6.442 10.207 1.00 84.44 82 LYS A N 1
ATOM 683 C CA . LYS A 1 82 ? -6.390 7.725 10.586 1.00 84.44 82 LYS A CA 1
ATOM 684 C C . LYS A 1 82 ? -7.891 7.763 10.297 1.00 84.44 82 LYS A C 1
ATOM 686 O O . LYS A 1 82 ? -8.651 8.420 11.009 1.00 84.44 82 LYS A O 1
ATOM 691 N N . ARG A 1 83 ? -8.342 7.099 9.227 1.00 81.19 83 ARG A N 1
ATOM 692 C CA . ARG A 1 83 ? -9.768 6.986 8.896 1.00 81.19 83 ARG A CA 1
ATOM 693 C C . ARG A 1 83 ? -10.493 6.025 9.843 1.00 81.19 83 ARG A C 1
ATOM 695 O O . ARG A 1 83 ? -11.625 6.328 10.211 1.00 81.19 83 ARG A O 1
ATOM 702 N N . LYS A 1 84 ? -9.872 4.908 10.236 1.00 78.38 84 LYS A N 1
ATOM 703 C CA . LYS A 1 84 ? -10.410 3.936 11.205 1.00 78.38 84 LYS A CA 1
ATOM 704 C C . LYS A 1 84 ? -10.528 4.568 12.598 1.00 78.38 84 LYS A C 1
ATOM 706 O O . LYS A 1 84 ? -11.580 4.442 13.213 1.00 78.38 84 LYS A O 1
ATOM 711 N N . GLU A 1 85 ? -9.536 5.340 13.040 1.00 75.75 85 GLU A N 1
ATOM 712 C CA . GLU A 1 85 ? -9.579 6.084 14.311 1.00 75.75 85 GLU A CA 1
ATOM 713 C C . GLU A 1 85 ? -10.729 7.101 14.348 1.00 75.75 85 GLU A C 1
ATOM 715 O O . GLU A 1 85 ? -11.531 7.107 15.279 1.00 75.75 85 GLU A O 1
ATOM 720 N N . ARG A 1 86 ? -10.897 7.896 13.281 1.00 68.12 86 ARG A N 1
ATOM 721 C CA . ARG A 1 86 ? -12.012 8.857 13.160 1.00 68.12 86 ARG A CA 1
ATOM 722 C C . ARG A 1 86 ? -13.390 8.203 13.087 1.00 68.12 86 ARG A C 1
ATOM 724 O O . ARG A 1 86 ? -14.376 8.842 13.419 1.00 68.12 86 ARG A O 1
ATOM 731 N N . LYS A 1 87 ? -13.482 6.961 12.607 1.00 64.62 87 LYS A N 1
ATOM 732 C CA . LYS A 1 87 ? -14.743 6.204 12.595 1.00 64.62 87 LYS A CA 1
ATOM 733 C C . LYS A 1 87 ? -15.082 5.626 13.972 1.00 64.62 87 LYS A C 1
ATOM 735 O O . LYS A 1 87 ? -16.261 5.475 14.268 1.00 64.62 87 LYS A O 1
ATOM 740 N N . LYS A 1 88 ? -14.075 5.306 14.794 1.00 61.84 88 LYS A N 1
ATOM 741 C CA . LYS A 1 88 ? -14.259 4.779 16.157 1.00 61.84 88 LYS A CA 1
ATOM 742 C C . LYS A 1 88 ? -14.579 5.879 17.184 1.00 61.84 88 LYS A C 1
ATOM 744 O O . LYS A 1 88 ? -15.207 5.578 18.191 1.00 61.84 88 LYS A O 1
ATOM 749 N N . GLY A 1 89 ? -14.219 7.141 16.922 1.00 51.44 89 GLY A N 1
ATOM 750 C CA . GLY A 1 89 ? -14.558 8.293 17.767 1.00 51.44 89 GLY A CA 1
ATOM 751 C C . GLY A 1 89 ? -15.384 9.362 17.042 1.00 51.44 89 GLY A C 1
ATOM 752 O O . GLY A 1 89 ? -14.803 10.253 16.440 1.00 51.44 89 GLY A O 1
ATOM 753 N N . LEU A 1 90 ? -16.717 9.294 17.174 1.00 50.72 90 LEU A N 1
ATOM 754 C CA . LEU A 1 90 ? -17.731 10.314 16.825 1.00 50.72 90 LEU A CA 1
ATOM 755 C C . LEU A 1 90 ? -17.836 10.784 15.343 1.00 50.72 90 LEU A C 1
ATOM 757 O O . LEU A 1 90 ? -16.842 11.026 14.660 1.00 50.72 90 LEU A O 1
ATOM 761 N N . PRO A 1 91 ? -19.064 11.004 14.823 1.00 45.69 91 PRO A N 1
ATOM 762 C CA . PRO A 1 91 ? -19.270 11.508 13.472 1.00 45.69 91 PRO A CA 1
ATOM 763 C C . PRO A 1 91 ? -18.828 12.974 13.391 1.00 45.69 91 PRO A C 1
ATOM 765 O O . PRO A 1 91 ? -19.326 13.828 14.120 1.00 45.69 91 PRO A O 1
ATOM 768 N N . ILE A 1 92 ? -17.915 13.282 12.466 1.00 50.31 92 ILE A N 1
ATOM 769 C CA . ILE A 1 92 ? -17.606 14.666 12.091 1.00 50.31 92 ILE A CA 1
ATOM 770 C C . ILE A 1 92 ? -18.877 15.272 11.487 1.00 50.31 92 ILE A C 1
ATOM 772 O O . ILE A 1 92 ? -19.197 15.053 10.314 1.00 50.31 92 ILE A O 1
ATOM 776 N N . THR A 1 93 ? -19.603 16.046 12.290 1.00 46.53 93 THR A N 1
ATOM 777 C CA . THR A 1 93 ? -20.542 17.040 11.790 1.00 46.53 93 THR A CA 1
ATOM 778 C C . THR A 1 93 ? -19.729 18.055 10.993 1.00 46.53 93 THR A C 1
ATOM 780 O O . THR A 1 93 ? -18.799 18.697 11.483 1.00 46.53 93 THR A O 1
ATOM 783 N N . LYS A 1 94 ? -20.038 18.165 9.702 1.00 52.78 94 LYS A N 1
ATOM 784 C CA . LYS A 1 94 ? -19.528 19.237 8.848 1.00 52.78 94 LYS A CA 1
ATOM 785 C C . LYS A 1 94 ? -20.179 20.547 9.304 1.00 52.78 94 LYS A C 1
ATOM 787 O O . LYS A 1 94 ? -21.209 20.935 8.765 1.00 52.78 94 LYS A O 1
ATOM 792 N N . ALA A 1 95 ? -19.616 21.206 10.314 1.00 46.25 95 ALA A N 1
ATOM 793 C CA . ALA A 1 95 ? -19.990 22.572 10.659 1.00 46.25 95 ALA A CA 1
ATOM 794 C C . ALA A 1 95 ? -19.202 23.542 9.769 1.00 46.25 95 ALA A C 1
ATOM 796 O O . ALA A 1 95 ? -17.971 23.542 9.733 1.00 46.25 95 ALA A O 1
ATOM 797 N N . ASN A 1 96 ? -19.957 24.316 8.999 1.00 46.19 96 ASN A N 1
ATOM 798 C CA . ASN A 1 96 ? -19.493 25.259 7.999 1.00 46.19 96 ASN A CA 1
ATOM 799 C C . ASN A 1 96 ? -18.514 26.304 8.554 1.00 46.19 96 ASN A C 1
ATOM 801 O O . ASN A 1 96 ? -18.631 26.793 9.676 1.00 46.19 96 ASN A O 1
ATOM 805 N N . LYS A 1 97 ? -17.556 26.658 7.698 1.00 42.12 97 LYS A N 1
ATOM 806 C CA . LYS A 1 97 ? -16.523 27.679 7.874 1.00 42.12 97 LYS A CA 1
ATOM 807 C C . LYS A 1 97 ? -17.165 29.026 8.243 1.00 42.12 97 LYS A C 1
ATOM 809 O O . LYS A 1 97 ? -17.752 29.688 7.394 1.00 42.12 97 LYS A O 1
ATOM 814 N N . LYS A 1 98 ? -17.042 29.429 9.511 1.00 38.22 98 LYS A N 1
ATOM 815 C CA . LYS A 1 98 ? -17.388 30.767 10.007 1.00 38.22 98 LYS A CA 1
ATOM 816 C C . LYS A 1 98 ? -16.493 31.798 9.307 1.00 38.22 98 LYS A C 1
ATOM 818 O O . LYS A 1 98 ? -15.298 31.871 9.585 1.00 38.22 98 LYS A O 1
ATOM 823 N N . ILE A 1 99 ? -17.062 32.571 8.385 1.00 54.28 99 ILE A N 1
ATOM 824 C CA . ILE A 1 99 ? -16.432 33.774 7.834 1.00 54.28 99 ILE A CA 1
ATOM 825 C C . ILE A 1 99 ? -16.544 34.846 8.924 1.00 54.28 99 ILE A C 1
ATOM 827 O O . ILE A 1 99 ? -17.583 35.474 9.090 1.00 54.28 99 ILE A O 1
ATOM 831 N N . MET A 1 100 ? -15.498 34.998 9.735 1.00 39.69 100 MET A N 1
ATOM 832 C CA . MET A 1 100 ? -15.312 36.179 10.578 1.00 39.69 100 MET A CA 1
ATOM 833 C C . MET A 1 100 ? -14.603 37.234 9.731 1.00 39.69 100 MET A C 1
ATOM 835 O O . MET A 1 100 ? -13.377 37.244 9.641 1.00 39.69 100 MET A O 1
ATOM 839 N N . SER A 1 101 ? -15.384 38.101 9.085 1.00 44.38 101 SER A N 1
ATOM 840 C CA . SER A 1 101 ? -14.871 39.370 8.576 1.00 44.38 101 SER A CA 1
ATOM 841 C C . SER A 1 101 ? -14.645 40.299 9.764 1.00 44.38 101 SER A C 1
ATOM 843 O O . SER A 1 101 ? -15.559 40.640 10.509 1.00 44.38 101 SER A O 1
ATOM 845 N N . LYS A 1 102 ? -13.370 40.616 9.945 1.00 44.06 102 LYS A N 1
ATOM 846 C CA . LYS A 1 102 ? -12.766 41.496 10.934 1.00 44.06 102 LYS A CA 1
ATOM 847 C C . LYS A 1 102 ? -13.352 42.911 10.839 1.00 44.06 102 LYS A C 1
ATOM 849 O O . LYS A 1 102 ? -13.193 43.573 9.820 1.00 44.06 102 LYS A O 1
ATOM 854 N N . SER A 1 103 ? -14.004 43.360 11.904 1.00 44.34 103 SER A N 1
ATOM 855 C CA . SER A 1 103 ? -14.210 44.775 12.212 1.00 44.34 103 SER A CA 1
ATOM 856 C C . SER A 1 103 ? -12.908 45.362 12.758 1.00 44.34 103 SER A C 1
ATOM 858 O O . SER A 1 103 ? -12.306 44.739 13.628 1.00 44.34 103 SER A O 1
ATOM 860 N N . GLU A 1 104 ? -12.480 46.509 12.228 1.00 38.75 104 GLU A N 1
ATOM 861 C CA . GLU A 1 104 ? -11.991 47.701 12.950 1.00 38.75 104 GLU A CA 1
ATOM 862 C C . GLU A 1 104 ? -11.229 48.630 11.989 1.00 38.75 104 GLU A C 1
ATOM 864 O O . GLU A 1 104 ? -10.296 48.218 11.302 1.00 38.75 104 GLU A O 1
ATOM 869 N N . GLY A 1 105 ? -11.641 49.896 11.968 1.00 45.88 105 GLY A N 1
ATOM 870 C CA . GLY A 1 105 ? -10.985 51.005 11.286 1.00 45.88 105 GLY A CA 1
ATOM 871 C C . GLY A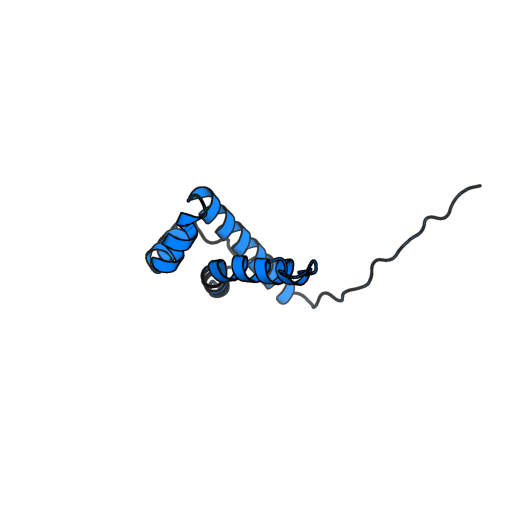 1 105 ? -11.628 52.298 11.775 1.00 45.88 105 GLY A C 1
ATOM 872 O O . GLY A 1 105 ? -12.740 52.610 11.362 1.00 45.88 105 GLY A O 1
ATOM 873 N N . LYS A 1 106 ? -10.964 52.930 12.747 1.00 40.09 106 LYS A N 1
ATOM 874 C CA . LYS A 1 106 ? -11.274 54.248 13.317 1.00 40.09 106 LYS A CA 1
ATOM 875 C C . LYS A 1 106 ? -11.217 55.353 12.269 1.00 40.09 106 LYS A C 1
ATOM 877 O O . LYS A 1 106 ? -10.364 55.230 11.363 1.00 40.09 106 LYS A O 1
#

Sequence (106 aa):
MALTSENDVNQDDHLQARFQRTDQWKPVYTWLETLEDTEVVKSNDIGDWLSANPNVRDDLYSRQSCYHLMHYIKKLHVKILKRKERKKGLPITKANKKIMSKSEGK

Secondary structure (DSSP, 8-state):
----------TTHHHHHHHHHHHTTHHHHHHHHH---SSPPPHHHHHHHHHH-HHHHHHHHTTS-HHHHHHHHHHHHHHHHHHHHHHHS-----------------

Radius of gyration: 21.7 Å; chains: 1; bounding box: 32×68×66 Å

Foldseek 3Di:
DDDDDDDDPDPVVVVVVVVVVCVLCVVLLVVLLVPPDLDFDDPVNVVVVCVVVVVSNVVLVVPDPPVCVSVVSSVSSVVSSVVVVQVVDDDPDPDDDDPPDDDDDD